Protein AF-A0A2T4X6C9-F1 (afdb_monomer_lite)

Structure (mmCIF, N/CA/C/O backbone):
data_AF-A0A2T4X6C9-F1
#
_entry.id   AF-A0A2T4X6C9-F1
#
loop_
_atom_site.group_PDB
_atom_site.id
_atom_site.type_symbol
_atom_site.label_atom_id
_atom_site.label_alt_id
_atom_site.label_comp_id
_atom_site.label_asym_id
_atom_site.label_entity_id
_atom_site.label_seq_id
_atom_site.pdbx_PDB_ins_code
_atom_site.Cartn_x
_atom_site.Cartn_y
_atom_site.Cartn_z
_atom_site.occupancy
_atom_site.B_iso_or_equiv
_atom_site.auth_seq_id
_atom_site.auth_comp_id
_atom_site.auth_asym_id
_atom_site.auth_atom_id
_atom_site.pdbx_PDB_model_num
ATOM 1 N N . MET A 1 1 ? 5.891 -18.327 -52.374 1.00 44.12 1 MET A N 1
ATOM 2 C CA . MET A 1 1 ? 6.873 -17.235 -52.208 1.00 44.12 1 MET A CA 1
ATOM 3 C C . MET A 1 1 ? 6.241 -16.130 -51.368 1.00 44.12 1 MET A C 1
ATOM 5 O O . MET A 1 1 ? 5.717 -15.180 -51.917 1.00 44.12 1 MET A O 1
ATOM 9 N N . TYR A 1 2 ? 6.255 -16.274 -50.042 1.00 36.16 2 TYR A N 1
ATOM 10 C CA . TYR A 1 2 ? 6.109 -15.143 -49.124 1.00 36.16 2 TYR A CA 1
ATOM 11 C C . TYR A 1 2 ? 7.250 -15.254 -48.118 1.00 36.16 2 TYR A C 1
ATOM 13 O O . TYR A 1 2 ? 7.226 -16.091 -47.221 1.00 36.16 2 TYR A O 1
ATOM 21 N N . GLN A 1 3 ? 8.292 -14.460 -48.351 1.00 45.91 3 GLN A N 1
ATOM 22 C CA . GLN A 1 3 ? 9.317 -14.164 -47.363 1.00 45.91 3 GLN A CA 1
ATOM 23 C C . GLN A 1 3 ? 8.969 -12.816 -46.731 1.00 45.91 3 GLN A C 1
ATOM 25 O O . GLN A 1 3 ? 8.927 -11.802 -47.420 1.00 45.91 3 GLN A O 1
ATOM 30 N N . SER A 1 4 ? 8.715 -12.802 -45.427 1.00 46.03 4 SER A N 1
ATOM 31 C CA . SER A 1 4 ? 9.509 -12.008 -44.479 1.00 46.03 4 SER A CA 1
ATOM 32 C C . SER A 1 4 ? 8.955 -12.200 -43.065 1.00 46.03 4 SER A C 1
ATOM 34 O O . SER A 1 4 ? 7.916 -11.674 -42.679 1.00 46.03 4 SER A O 1
ATOM 36 N N . LEU A 1 5 ? 9.675 -13.007 -42.289 1.00 49.41 5 LEU A N 1
ATOM 37 C CA . LEU A 1 5 ? 9.577 -13.071 -40.836 1.00 49.41 5 LEU A CA 1
ATOM 38 C C . LEU A 1 5 ? 10.107 -11.744 -40.271 1.00 49.41 5 LEU A C 1
ATOM 40 O O . LEU A 1 5 ? 11.320 -11.551 -40.206 1.00 49.41 5 LEU A O 1
ATOM 44 N N . SER A 1 6 ? 9.232 -10.815 -39.878 1.00 47.47 6 SER A N 1
ATOM 45 C CA . SER A 1 6 ? 9.663 -9.613 -39.157 1.00 47.47 6 SER A CA 1
ATOM 46 C C . SER A 1 6 ? 9.753 -9.910 -37.659 1.00 47.47 6 SER A C 1
ATOM 48 O O . SER A 1 6 ? 8.734 -10.001 -36.977 1.00 47.47 6 SER A O 1
ATOM 50 N N . SER A 1 7 ? 10.993 -10.082 -37.191 1.00 45.44 7 SER A N 1
ATOM 51 C CA . SER A 1 7 ? 11.466 -9.956 -35.804 1.00 45.44 7 SER A CA 1
ATOM 52 C C . SER A 1 7 ? 10.558 -10.551 -34.723 1.00 45.44 7 SER A C 1
ATOM 54 O O . SER A 1 7 ? 9.630 -9.908 -34.230 1.00 45.44 7 SER A O 1
ATOM 56 N N . SER A 1 8 ? 10.905 -11.768 -34.304 1.00 45.69 8 SER A N 1
ATOM 57 C CA . SER A 1 8 ? 10.469 -12.409 -33.065 1.00 45.69 8 SER A CA 1
ATOM 58 C C . SER A 1 8 ? 10.287 -11.396 -31.929 1.00 45.69 8 SER A C 1
ATOM 60 O O . SER A 1 8 ? 11.261 -10.854 -31.401 1.00 45.69 8 SER A O 1
ATOM 62 N N . LEU A 1 9 ? 9.032 -11.164 -31.538 1.00 49.84 9 LEU A N 1
ATOM 63 C CA . LEU A 1 9 ? 8.668 -10.542 -30.270 1.00 49.84 9 LEU A CA 1
ATOM 64 C C . LEU A 1 9 ? 9.179 -11.439 -29.141 1.00 49.84 9 LEU A C 1
ATOM 66 O O . LEU A 1 9 ? 8.428 -12.228 -28.573 1.00 49.84 9 LEU A O 1
ATOM 70 N N . GLN A 1 10 ? 10.455 -11.324 -28.789 1.00 55.47 10 GLN A N 1
ATOM 71 C CA . GLN A 1 10 ? 10.936 -11.849 -27.524 1.00 55.47 1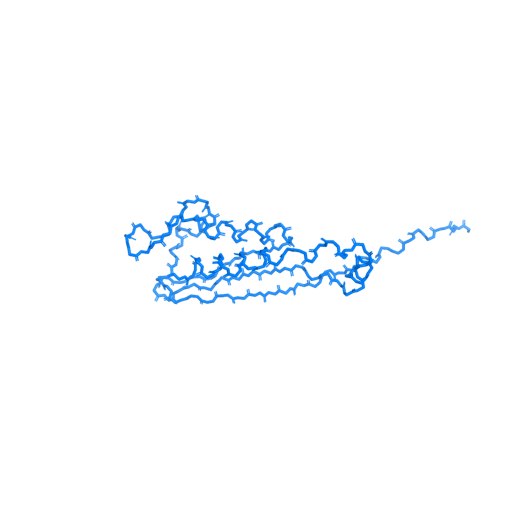0 GLN A CA 1
ATOM 72 C C . GLN A 1 10 ? 10.460 -10.868 -26.454 1.00 55.47 10 GLN A C 1
ATOM 74 O O . GLN A 1 10 ? 11.193 -10.006 -25.977 1.00 55.47 10 GLN A O 1
ATOM 79 N N . ARG A 1 11 ? 9.161 -10.944 -26.138 1.00 55.69 11 ARG A N 1
ATOM 80 C CA . ARG A 1 11 ? 8.616 -10.408 -24.896 1.00 55.69 11 ARG A CA 1
ATOM 81 C C . ARG A 1 11 ? 9.317 -11.178 -23.791 1.00 55.69 11 ARG A C 1
ATOM 83 O O . ARG A 1 11 ? 8.868 -12.255 -23.414 1.00 55.69 11 ARG A O 1
ATOM 90 N N . SER A 1 12 ? 10.444 -10.670 -23.315 1.00 58.69 12 SER A N 1
ATOM 91 C CA . SER A 1 12 ? 11.046 -11.186 -22.099 1.00 58.69 12 SER A CA 1
ATOM 92 C C . SER A 1 12 ? 10.010 -10.984 -20.997 1.00 58.69 12 SER A C 1
ATOM 94 O O . SER A 1 12 ? 9.715 -9.849 -20.621 1.00 58.69 12 SER A O 1
ATOM 96 N N . ALA A 1 13 ? 9.355 -12.067 -20.576 1.00 71.19 13 ALA A N 1
ATOM 97 C CA . ALA A 1 13 ? 8.349 -12.007 -19.532 1.00 71.19 13 ALA A CA 1
ATOM 98 C C . ALA A 1 13 ? 9.039 -11.499 -18.263 1.00 71.19 13 ALA A C 1
ATOM 100 O O . ALA A 1 13 ? 9.996 -12.107 -17.781 1.00 71.19 13 ALA A O 1
ATOM 101 N N . TYR A 1 14 ? 8.598 -10.350 -17.756 1.00 76.75 14 TYR A N 1
ATOM 102 C CA . TYR A 1 14 ? 9.037 -9.889 -16.448 1.00 76.75 14 TYR A CA 1
ATOM 103 C C . TYR A 1 14 ? 8.641 -10.941 -15.412 1.00 76.75 14 TYR A C 1
ATOM 105 O O . TYR A 1 14 ? 7.499 -11.406 -15.402 1.00 76.75 14 TYR A O 1
ATOM 113 N N . HIS A 1 15 ? 9.578 -11.306 -14.541 1.00 88.38 15 HIS A N 1
ATOM 114 C CA . HIS A 1 15 ? 9.248 -12.085 -13.353 1.00 88.38 15 HIS A CA 1
ATOM 115 C C . HIS A 1 15 ? 8.716 -11.135 -12.284 1.00 88.38 15 HIS A C 1
ATOM 117 O O . HIS A 1 15 ? 9.108 -9.974 -12.239 1.00 88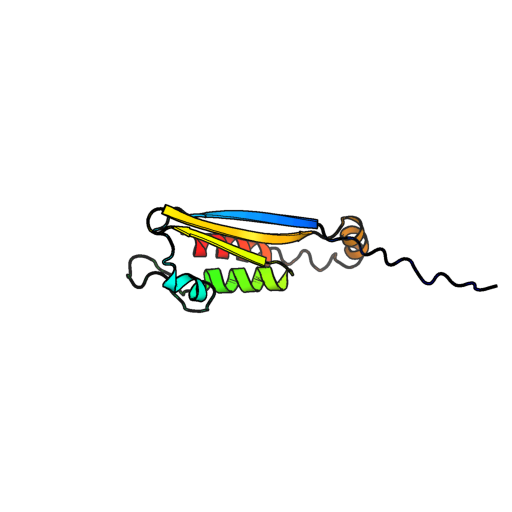.38 15 HIS A O 1
ATOM 123 N N . TRP A 1 16 ? 7.840 -11.613 -11.410 1.00 92.19 16 TRP A N 1
ATOM 124 C CA . TRP A 1 16 ? 7.357 -10.830 -10.276 1.00 92.19 16 TRP A CA 1
ATOM 125 C C . TRP A 1 16 ? 8.025 -11.321 -9.002 1.00 92.19 16 TRP A C 1
ATOM 127 O O . TRP A 1 16 ? 8.138 -12.527 -8.792 1.00 92.19 16 TRP A O 1
ATOM 137 N N . HIS A 1 17 ? 8.434 -10.396 -8.141 1.00 93.69 17 HIS A N 1
ATOM 138 C CA . HIS A 1 17 ? 8.857 -10.732 -6.787 1.00 93.69 17 HIS A CA 1
ATOM 139 C C . HIS A 1 17 ? 7.994 -9.997 -5.780 1.00 93.69 17 HIS A C 1
ATOM 141 O O . HIS A 1 17 ? 7.833 -8.780 -5.880 1.00 93.69 17 HIS A O 1
ATOM 147 N N . THR A 1 18 ? 7.445 -10.758 -4.838 1.00 95.00 18 THR A N 1
ATOM 148 C CA . THR A 1 18 ? 6.541 -10.273 -3.799 1.00 95.00 18 THR A CA 1
ATOM 149 C C . THR A 1 18 ? 7.290 -10.178 -2.481 1.00 95.00 18 THR A C 1
ATOM 151 O O . THR A 1 18 ? 7.979 -11.110 -2.079 1.00 95.00 18 THR A O 1
ATOM 154 N N . PHE A 1 19 ? 7.109 -9.059 -1.802 1.00 94.38 19 PHE A N 1
ATOM 155 C CA . PHE A 1 19 ? 7.609 -8.776 -0.470 1.00 94.38 19 PHE A CA 1
ATOM 156 C C . PHE A 1 19 ? 6.423 -8.649 0.485 1.00 94.38 19 PHE A C 1
ATOM 158 O O . PHE A 1 19 ? 5.338 -8.226 0.077 1.00 94.38 19 PHE A O 1
ATOM 165 N N . SER A 1 20 ? 6.647 -8.968 1.757 1.00 92.62 20 SER A N 1
ATOM 166 C CA . SER A 1 20 ? 5.674 -8.776 2.831 1.00 92.62 20 SER A CA 1
ATOM 167 C C . SER A 1 20 ? 6.315 -8.074 4.022 1.00 92.62 20 SER A C 1
ATOM 169 O O . SER A 1 20 ? 7.459 -8.368 4.375 1.00 92.62 20 SER A O 1
ATOM 171 N N . VAL A 1 21 ? 5.564 -7.185 4.661 1.00 87.62 21 VAL A N 1
ATOM 172 C CA . VAL A 1 21 ? 5.923 -6.522 5.915 1.00 87.62 21 VAL A CA 1
ATOM 173 C C . VAL A 1 21 ? 4.785 -6.749 6.894 1.00 87.62 21 VAL A C 1
ATOM 175 O O . VAL A 1 21 ? 3.651 -6.382 6.604 1.00 87.62 21 VAL A O 1
ATOM 178 N N . VAL A 1 22 ? 5.092 -7.379 8.022 1.00 87.56 22 VAL A N 1
ATOM 179 C CA . VAL A 1 22 ? 4.125 -7.652 9.087 1.00 87.56 22 VAL A CA 1
ATOM 180 C C . VAL A 1 22 ? 4.310 -6.599 10.170 1.00 87.56 22 VAL A C 1
ATOM 182 O O . VAL A 1 22 ? 5.424 -6.431 10.669 1.00 87.56 22 VAL A O 1
ATOM 185 N N . ASP A 1 23 ? 3.232 -5.915 10.531 1.00 83.25 23 ASP A N 1
ATOM 186 C CA . ASP A 1 23 ? 3.138 -5.134 11.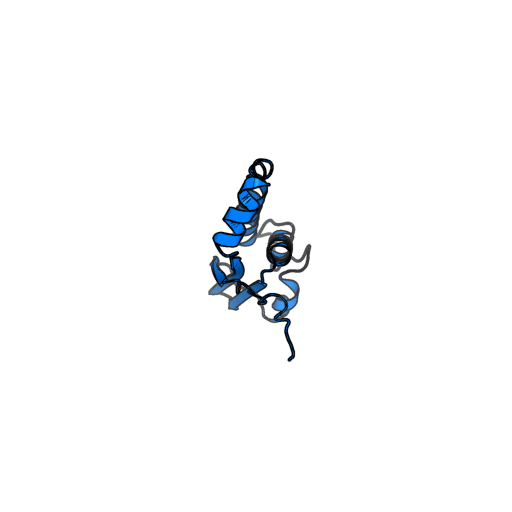756 1.00 83.25 23 ASP A CA 1
ATOM 187 C C . ASP A 1 23 ? 2.247 -5.838 12.781 1.00 83.25 23 ASP A C 1
ATOM 189 O O . ASP A 1 23 ? 1.401 -6.672 12.460 1.00 83.25 23 ASP A O 1
ATOM 193 N N . ASN A 1 24 ? 2.462 -5.487 14.039 1.00 83.38 24 ASN A N 1
ATOM 194 C CA . ASN A 1 24 ? 1.701 -5.944 15.193 1.00 83.38 24 ASN A CA 1
ATOM 195 C C . ASN A 1 24 ? 0.856 -4.805 15.788 1.00 83.38 24 ASN A C 1
ATOM 197 O O . ASN A 1 24 ? 0.631 -4.772 16.999 1.00 83.38 24 ASN A O 1
ATOM 201 N N . GLY A 1 25 ? 0.457 -3.836 14.958 1.00 80.12 25 GLY A N 1
ATOM 202 C CA . GLY A 1 25 ? -0.379 -2.716 15.369 1.00 80.12 25 GLY A CA 1
ATOM 203 C C . GLY A 1 25 ? -1.812 -3.148 15.683 1.00 80.12 25 GLY A C 1
ATOM 204 O O . GLY A 1 25 ? -2.156 -4.328 15.703 1.00 80.12 25 GLY A O 1
ATOM 205 N N . ILE A 1 26 ? -2.706 -2.182 15.889 1.00 83.50 26 ILE A N 1
ATOM 206 C CA . ILE A 1 26 ? -4.103 -2.484 16.241 1.00 83.50 26 ILE A CA 1
ATOM 207 C C . ILE A 1 26 ? -4.940 -2.993 15.056 1.00 83.50 26 ILE A C 1
ATOM 209 O O . ILE A 1 26 ? -6.121 -3.285 15.225 1.00 83.50 26 ILE A O 1
ATOM 213 N N . GLY A 1 27 ? -4.355 -3.097 13.863 1.00 85.31 27 GLY A N 1
ATOM 214 C CA . GLY A 1 27 ? -5.060 -3.435 12.629 1.00 85.31 27 GLY A CA 1
ATOM 215 C C . GLY A 1 27 ? -5.888 -2.277 12.057 1.00 85.31 27 GLY A C 1
ATOM 216 O O . GLY A 1 27 ? -6.017 -1.203 12.644 1.00 85.31 27 GLY A O 1
ATOM 217 N N . ILE A 1 28 ? -6.445 -2.502 10.870 1.00 86.62 28 ILE A N 1
ATOM 218 C CA . ILE A 1 28 ? -7.154 -1.510 10.062 1.00 86.62 28 ILE A CA 1
ATOM 219 C C . ILE A 1 28 ? -8.627 -1.923 9.962 1.00 86.62 28 ILE A C 1
ATOM 221 O O . ILE A 1 28 ? -8.920 -3.010 9.457 1.00 86.62 28 ILE A O 1
ATOM 225 N N . PRO A 1 29 ? -9.574 -1.070 10.396 1.00 86.38 29 PRO A N 1
ATOM 226 C CA . PRO A 1 29 ? -10.998 -1.323 10.213 1.00 86.38 29 PRO A CA 1
ATOM 227 C C . PRO A 1 29 ? -11.366 -1.407 8.729 1.00 86.38 29 PRO A C 1
ATOM 229 O O . PRO A 1 29 ? -10.867 -0.628 7.914 1.00 86.38 29 PRO A O 1
ATOM 232 N N . GLN A 1 30 ? -12.310 -2.285 8.386 1.00 85.38 30 GLN A N 1
ATOM 233 C CA . GLN A 1 30 ? -12.761 -2.490 7.003 1.00 85.38 30 GLN A CA 1
ATOM 234 C C . GLN A 1 30 ? -13.277 -1.198 6.339 1.00 85.38 30 GLN A C 1
ATOM 236 O O . GLN A 1 30 ? -13.092 -0.974 5.145 1.00 85.38 30 GLN A O 1
ATOM 241 N N . GLU A 1 31 ? -13.881 -0.308 7.125 1.00 85.38 31 GLU A N 1
ATOM 242 C CA . GLU A 1 31 ? -14.375 0.997 6.669 1.00 85.38 31 GLU A CA 1
ATOM 243 C C . GLU A 1 31 ? -13.247 1.932 6.210 1.00 85.38 31 GLU A C 1
ATOM 245 O O . GLU A 1 31 ? -13.449 2.796 5.357 1.00 85.38 31 GLU A O 1
ATOM 250 N N . GLN A 1 32 ? -12.037 1.745 6.739 1.00 83.44 32 GLN A N 1
ATOM 251 C CA . GLN A 1 32 ? -10.882 2.582 6.429 1.00 83.44 32 GLN A CA 1
ATOM 252 C C . GLN A 1 32 ? -9.995 1.997 5.327 1.00 83.44 32 GLN A C 1
ATOM 254 O O . GLN A 1 32 ? -9.089 2.683 4.851 1.00 83.44 32 GLN A O 1
ATOM 259 N N . THR A 1 33 ? -10.268 0.774 4.858 1.00 82.94 33 THR A N 1
ATOM 260 C CA . THR A 1 33 ? -9.454 0.064 3.858 1.00 82.94 33 THR A CA 1
ATOM 261 C C . THR A 1 33 ? -9.219 0.894 2.590 1.00 82.94 33 THR A C 1
ATOM 263 O O . THR A 1 33 ? -8.107 0.926 2.060 1.00 82.94 33 THR A O 1
ATOM 266 N N . ALA A 1 34 ? -10.235 1.629 2.127 1.00 83.12 34 ALA A N 1
ATOM 267 C CA . ALA A 1 34 ? -10.141 2.478 0.937 1.00 83.12 34 ALA A CA 1
ATOM 268 C C . ALA A 1 34 ? -9.256 3.726 1.134 1.00 83.12 34 ALA A C 1
ATOM 270 O O . ALA A 1 34 ? -8.737 4.286 0.164 1.00 83.12 34 ALA A O 1
ATOM 271 N N . ALA A 1 35 ? -9.073 4.164 2.381 1.00 85.38 35 ALA A N 1
ATOM 272 C CA . ALA A 1 35 ? -8.387 5.401 2.728 1.00 85.38 35 ALA A CA 1
ATOM 273 C C . ALA A 1 35 ? -6.908 5.196 3.108 1.00 85.38 35 ALA A C 1
ATOM 275 O O . ALA A 1 35 ? -6.148 6.159 3.092 1.00 85.38 35 ALA A O 1
ATOM 276 N N . VAL A 1 36 ? -6.471 3.955 3.363 1.00 87.25 36 VAL A N 1
ATOM 277 C CA . VAL A 1 36 ? -5.105 3.589 3.812 1.00 87.25 36 VAL A CA 1
ATOM 278 C C . VAL A 1 36 ? -3.982 4.212 2.978 1.00 87.25 36 VAL A C 1
ATOM 280 O O . VAL A 1 36 ? -2.946 4.605 3.508 1.00 87.25 36 VAL A O 1
ATOM 283 N N . PHE A 1 37 ? -4.175 4.328 1.663 1.00 88.69 37 PHE A N 1
ATOM 284 C CA . PHE A 1 37 ? -3.168 4.887 0.756 1.00 88.69 37 PHE A CA 1
ATOM 285 C C . PHE A 1 37 ? -3.434 6.340 0.339 1.00 88.69 37 PHE A C 1
ATOM 287 O O . PHE A 1 37 ? -2.763 6.852 -0.563 1.00 88.69 37 PHE A O 1
ATOM 294 N N . GLN A 1 38 ? -4.427 6.999 0.935 1.00 88.00 38 GLN A N 1
ATOM 295 C CA . GLN A 1 38 ? -4.690 8.413 0.693 1.00 88.00 38 GLN A CA 1
ATOM 296 C C . GLN A 1 38 ? -3.687 9.275 1.466 1.00 88.00 38 GLN A C 1
ATOM 298 O O . GLN A 1 38 ? -3.217 8.921 2.545 1.00 88.00 38 GLN A O 1
ATOM 303 N N . ARG A 1 39 ? -3.312 1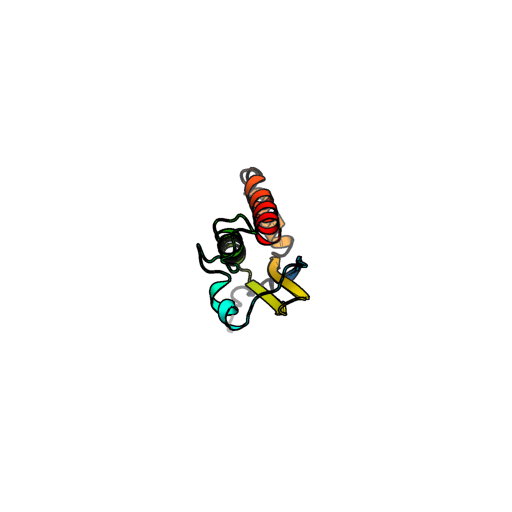0.414 0.880 1.00 86.19 39 ARG A N 1
ATOM 304 C CA . ARG A 1 39 ? -2.385 11.354 1.520 1.00 86.19 39 ARG A CA 1
ATOM 305 C C . ARG A 1 39 ? -3.081 12.053 2.679 1.00 86.19 39 ARG A C 1
ATOM 307 O O . ARG A 1 39 ? -4.227 12.459 2.529 1.00 86.19 39 ARG A O 1
ATOM 314 N N . PHE A 1 40 ? -2.344 12.254 3.769 1.00 81.38 40 PHE A N 1
ATOM 315 C CA . PHE A 1 40 ? -2.821 12.915 4.989 1.00 81.38 40 PHE A CA 1
ATOM 316 C C . PHE A 1 40 ? -3.920 12.148 5.735 1.00 81.38 40 PHE A C 1
ATOM 318 O O . PHE A 1 40 ? -4.468 12.660 6.708 1.00 81.38 40 PHE A O 1
ATOM 325 N N . THR A 1 41 ? -4.203 10.907 5.334 1.00 76.31 41 THR A N 1
ATOM 326 C CA . THR A 1 41 ? -5.080 10.020 6.093 1.00 76.31 41 THR A CA 1
ATOM 327 C C . THR A 1 41 ? -4.290 9.392 7.230 1.00 76.31 41 THR A C 1
ATOM 329 O O . THR A 1 41 ? -3.287 8.709 7.011 1.00 76.31 41 THR A O 1
ATOM 332 N N . ARG A 1 42 ? -4.756 9.620 8.458 1.00 75.44 42 ARG A N 1
ATOM 333 C CA . ARG A 1 42 ? -4.304 8.907 9.654 1.00 75.44 42 ARG A CA 1
ATOM 334 C C . ARG A 1 42 ? -5.371 7.876 9.995 1.00 75.4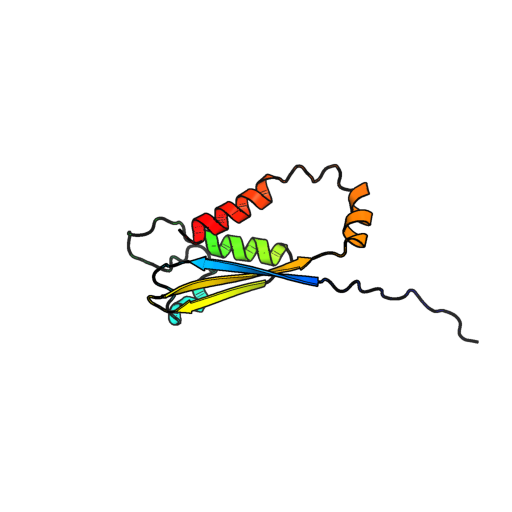4 42 ARG A C 1
ATOM 336 O O . ARG A 1 42 ? -6.534 8.236 10.134 1.00 75.44 42 ARG A O 1
ATOM 343 N N . LEU A 1 43 ? -4.975 6.610 10.102 1.00 69.62 43 LEU A N 1
ATOM 344 C CA . LEU A 1 43 ? -5.899 5.516 10.433 1.00 69.62 43 LEU A CA 1
ATOM 345 C C . LEU A 1 43 ? -6.279 5.506 11.922 1.00 69.62 43 LEU A C 1
ATOM 347 O O . LEU A 1 43 ? -7.289 4.925 12.322 1.00 69.62 43 LEU A O 1
ATOM 351 N N . HIS A 1 44 ? -5.486 6.199 12.742 1.00 66.56 44 HIS A N 1
ATOM 352 C CA . HIS A 1 44 ? -5.742 6.410 14.159 1.00 66.56 44 HIS A CA 1
ATOM 353 C C . HIS A 1 44 ? -5.762 7.911 14.441 1.00 66.56 44 HIS A C 1
ATOM 355 O O . HIS A 1 44 ? -4.802 8.630 14.156 1.00 66.56 44 HIS A O 1
ATOM 361 N N . THR A 1 45 ? -6.899 8.379 14.948 1.00 59.12 45 THR A N 1
ATOM 362 C CA . THR A 1 45 ? -7.140 9.779 15.322 1.00 59.12 45 THR A CA 1
ATOM 363 C C . THR A 1 45 ? -6.538 10.111 16.684 1.00 59.12 45 THR A C 1
ATOM 365 O O . THR A 1 45 ? -6.293 11.280 16.981 1.00 59.12 45 THR A O 1
ATOM 368 N N . ASP A 1 46 ? -6.279 9.086 17.496 1.00 55.88 46 ASP A N 1
ATOM 369 C CA . ASP A 1 46 ? -5.722 9.248 18.826 1.00 55.88 46 ASP A CA 1
ATOM 370 C C . ASP A 1 46 ? -4.257 9.664 18.741 1.00 55.88 46 ASP A C 1
ATOM 372 O O . ASP A 1 46 ? -3.450 9.118 17.986 1.00 55.88 46 ASP A O 1
ATOM 376 N N . ASN A 1 47 ? -3.904 10.644 19.567 1.00 57.09 47 ASN A N 1
ATOM 377 C CA . ASN A 1 47 ? -2.586 11.270 19.639 1.00 57.09 47 ASN A CA 1
ATOM 378 C C . ASN A 1 47 ? -1.466 10.318 20.127 1.00 57.09 47 ASN A C 1
ATOM 380 O O . ASN A 1 47 ? -0.399 10.779 20.516 1.00 57.09 47 ASN A O 1
ATOM 384 N N . GLN A 1 48 ? -1.725 9.006 20.161 1.00 57.25 48 GLN A N 1
ATOM 385 C CA . GLN A 1 48 ? -0.792 7.959 20.578 1.00 57.25 48 GLN A CA 1
ATOM 386 C C . GLN A 1 48 ? 0.267 7.638 19.517 1.00 57.25 48 GLN A C 1
ATOM 388 O O . GLN A 1 48 ? 1.330 7.143 19.879 1.00 57.25 48 GLN A O 1
ATOM 393 N N . TYR A 1 49 ? 0.008 7.939 18.239 1.00 61.56 49 TYR A N 1
ATOM 394 C CA . TYR A 1 49 ? 0.937 7.655 17.143 1.00 61.56 49 TYR A CA 1
ATOM 395 C C . TYR A 1 49 ? 1.247 8.924 16.344 1.00 61.56 49 TYR A C 1
ATOM 397 O O . TYR A 1 49 ? 0.369 9.507 15.692 1.00 61.56 49 TYR A O 1
ATOM 405 N N . ASP A 1 50 ? 2.507 9.353 16.406 1.00 59.25 50 ASP A N 1
ATOM 406 C CA . ASP A 1 50 ? 3.025 10.476 15.628 1.00 59.25 50 ASP A CA 1
ATOM 407 C C . ASP A 1 50 ? 3.095 10.112 14.139 1.00 59.25 50 ASP A C 1
ATOM 409 O O . ASP A 1 50 ? 3.558 9.038 13.761 1.00 59.25 50 ASP A O 1
ATOM 413 N N . GLY A 1 51 ? 2.652 11.014 13.259 1.00 68.25 51 GLY A N 1
ATOM 414 C CA . GLY A 1 51 ? 2.736 10.779 11.817 1.00 68.25 51 GLY A CA 1
ATOM 415 C C . GLY A 1 51 ? 1.896 11.727 10.966 1.00 68.25 51 GLY A C 1
ATOM 416 O O . GLY A 1 51 ? 0.782 12.104 11.318 1.00 68.25 51 GLY A O 1
ATOM 417 N N . SER A 1 52 ? 2.417 12.081 9.788 1.00 74.12 52 SER A N 1
ATOM 418 C CA . SER A 1 52 ? 1.764 12.995 8.836 1.00 74.12 52 SER A CA 1
ATOM 419 C C . SER A 1 52 ? 0.745 12.325 7.904 1.00 74.12 52 SER A C 1
ATOM 421 O O . SER A 1 52 ? 0.159 12.996 7.056 1.00 74.12 52 SER A O 1
ATOM 423 N N . GLY A 1 53 ? 0.566 11.001 7.992 1.00 78.25 53 GLY A N 1
ATOM 424 C CA . GLY A 1 53 ? -0.282 10.247 7.058 1.00 78.25 53 GLY A CA 1
ATOM 425 C C . GLY A 1 53 ? 0.263 10.204 5.621 1.00 78.25 53 GLY A C 1
ATOM 426 O O . GLY A 1 53 ? -0.494 10.045 4.666 1.00 78.25 53 GLY A O 1
ATOM 427 N N . LEU A 1 54 ? 1.574 10.399 5.427 1.00 84.00 54 LEU A N 1
ATOM 428 C CA . LEU A 1 54 ? 2.207 10.388 4.098 1.00 84.00 54 LEU A CA 1
ATOM 429 C C . LEU A 1 54 ? 2.937 9.082 3.764 1.00 84.00 54 LEU A C 1
ATOM 431 O O . LEU A 1 54 ? 3.201 8.835 2.586 1.00 84.00 54 LEU A O 1
ATOM 435 N N . GLY A 1 55 ? 3.264 8.253 4.761 1.00 84.94 55 GLY A N 1
ATOM 436 C CA . GLY A 1 55 ? 4.100 7.057 4.594 1.00 84.94 55 GLY A CA 1
ATOM 437 C C . GLY A 1 55 ? 3.541 6.078 3.561 1.00 84.94 55 GLY A C 1
ATOM 438 O O . GLY A 1 55 ? 4.140 5.879 2.505 1.00 84.94 55 GLY A O 1
ATOM 439 N N . LEU A 1 56 ? 2.346 5.536 3.809 1.00 87.94 56 LEU A N 1
ATOM 440 C CA . LEU A 1 56 ? 1.714 4.546 2.927 1.00 87.94 56 LEU A CA 1
ATOM 441 C C . LEU A 1 56 ? 1.368 5.107 1.544 1.00 87.94 56 LEU A C 1
ATOM 443 O O . LEU A 1 56 ? 1.587 4.436 0.533 1.00 87.94 56 LEU A O 1
ATOM 447 N N . ALA A 1 57 ? 0.910 6.358 1.471 1.00 89.25 57 ALA A N 1
ATOM 448 C CA . ALA A 1 57 ? 0.688 7.035 0.196 1.00 89.25 57 ALA A CA 1
ATOM 449 C C . ALA A 1 57 ? 1.988 7.144 -0.625 1.00 89.25 57 ALA A C 1
ATOM 451 O O . ALA A 1 57 ? 1.980 6.923 -1.837 1.00 89.25 57 ALA A O 1
ATOM 452 N N . THR A 1 58 ? 3.118 7.431 0.029 1.00 87.75 58 THR A N 1
ATOM 453 C CA . THR A 1 58 ? 4.440 7.487 -0.614 1.00 87.75 58 THR A CA 1
ATOM 454 C C . THR A 1 58 ? 4.890 6.104 -1.074 1.00 87.75 58 THR A C 1
ATOM 456 O O . THR A 1 58 ? 5.333 5.964 -2.214 1.00 87.75 58 THR A O 1
ATOM 459 N N . CYS A 1 59 ? 4.713 5.069 -0.245 1.00 89.56 59 CYS A N 1
ATOM 460 C CA . CYS A 1 59 ? 5.001 3.684 -0.622 1.00 89.56 59 CYS A CA 1
ATOM 461 C C . CYS A 1 59 ? 4.230 3.282 -1.884 1.00 89.56 59 CYS A C 1
ATOM 463 O O . CYS A 1 59 ? 4.844 2.832 -2.853 1.00 89.56 59 CYS A O 1
ATOM 465 N N . LYS A 1 60 ? 2.914 3.537 -1.928 1.00 91.06 60 LYS A N 1
ATOM 466 C CA . LYS A 1 60 ? 2.094 3.275 -3.119 1.00 91.06 60 LYS A CA 1
ATOM 467 C C . LYS A 1 60 ? 2.627 4.004 -4.348 1.00 91.06 60 LYS A C 1
ATOM 469 O O . LYS A 1 60 ? 2.753 3.392 -5.403 1.00 91.06 60 LYS A O 1
ATOM 474 N N . GLN A 1 61 ? 2.997 5.277 -4.216 1.00 90.75 61 GLN A N 1
ATOM 475 C CA . GLN A 1 61 ? 3.545 6.047 -5.335 1.00 90.75 61 GLN A CA 1
ATOM 476 C C . GLN A 1 61 ? 4.881 5.505 -5.846 1.00 90.75 61 GLN A C 1
ATOM 478 O O . GLN A 1 61 ? 5.078 5.438 -7.058 1.00 90.75 61 GLN A O 1
ATOM 483 N N . ILE A 1 62 ? 5.796 5.116 -4.954 1.00 89.62 62 ILE A N 1
ATOM 484 C CA . ILE A 1 62 ? 7.082 4.515 -5.335 1.00 89.62 62 ILE A CA 1
ATOM 485 C C . ILE A 1 62 ? 6.844 3.191 -6.065 1.00 89.62 62 ILE A C 1
ATOM 487 O O . ILE A 1 62 ? 7.348 3.006 -7.169 1.00 89.62 62 ILE A O 1
ATOM 491 N N . ILE A 1 63 ? 6.028 2.307 -5.490 1.00 91.56 63 ILE A N 1
ATOM 492 C CA . ILE A 1 63 ? 5.757 0.974 -6.040 1.00 91.56 63 ILE A CA 1
ATOM 493 C C . ILE A 1 63 ? 5.081 1.073 -7.410 1.00 91.56 63 ILE A C 1
ATOM 495 O O . ILE A 1 63 ? 5.538 0.440 -8.359 1.00 91.56 63 ILE A O 1
ATOM 499 N N . GLN A 1 64 ? 4.080 1.946 -7.561 1.00 91.81 64 GLN A N 1
ATOM 500 C CA . GLN A 1 64 ? 3.429 2.191 -8.851 1.00 91.81 64 GLN A CA 1
ATOM 501 C C . GLN A 1 64 ? 4.403 2.748 -9.899 1.00 91.81 64 GLN A C 1
ATOM 503 O O . GLN A 1 64 ? 4.371 2.329 -11.054 1.00 91.81 64 GLN A O 1
ATOM 508 N N . ARG A 1 65 ? 5.315 3.654 -9.515 1.00 89.12 65 ARG A N 1
ATOM 509 C CA . ARG A 1 65 ? 6.367 4.165 -10.418 1.00 89.12 65 ARG A CA 1
ATOM 510 C C . ARG A 1 65 ? 7.369 3.089 -10.832 1.00 89.12 65 ARG A C 1
ATOM 512 O O . ARG A 1 65 ? 7.941 3.185 -11.913 1.00 89.12 65 ARG A O 1
ATOM 519 N N . CYS A 1 66 ? 7.570 2.074 -9.999 1.00 88.62 66 CYS A N 1
ATOM 520 C CA . CYS A 1 66 ? 8.356 0.890 -10.329 1.00 88.62 66 CYS A CA 1
ATOM 521 C C . CYS A 1 66 ? 7.572 -0.147 -11.159 1.00 88.62 66 CYS A C 1
ATOM 523 O O . CYS A 1 66 ? 8.122 -1.202 -11.460 1.00 88.62 66 CYS A O 1
ATOM 525 N N . GLY A 1 67 ? 6.317 0.132 -11.535 1.00 89.50 67 GLY A N 1
ATOM 526 C CA . GLY A 1 67 ? 5.457 -0.801 -12.271 1.00 89.50 67 GLY A CA 1
ATOM 527 C C . GLY A 1 67 ? 4.920 -1.947 -11.412 1.00 89.50 67 GLY A C 1
ATOM 528 O O . GLY A 1 67 ? 4.578 -2.997 -11.947 1.00 89.50 67 GLY A O 1
ATOM 529 N N . GLY A 1 68 ? 4.915 -1.769 -10.091 1.00 92.88 68 GLY A N 1
ATOM 530 C CA . GLY A 1 68 ? 4.461 -2.747 -9.116 1.00 92.88 68 GLY A CA 1
ATOM 531 C C . GLY A 1 68 ? 3.066 -2.492 -8.557 1.00 92.88 68 GLY A C 1
ATOM 532 O O . GLY A 1 68 ? 2.449 -1.458 -8.815 1.00 92.88 68 GLY A O 1
ATOM 533 N N . ASP A 1 69 ? 2.638 -3.417 -7.700 1.00 94.88 69 ASP A N 1
ATOM 534 C CA . ASP A 1 69 ? 1.369 -3.364 -6.969 1.00 94.88 69 ASP A CA 1
ATOM 535 C C . ASP A 1 69 ? 1.611 -3.451 -5.460 1.00 94.88 69 ASP A C 1
ATOM 537 O O . ASP A 1 69 ? 2.561 -4.101 -5.026 1.00 94.88 69 ASP A O 1
ATOM 541 N N . ILE A 1 70 ? 0.738 -2.826 -4.667 1.00 93.44 70 ILE A N 1
ATOM 542 C CA . ILE A 1 70 ? 0.731 -2.882 -3.198 1.00 93.44 70 ILE A CA 1
ATOM 543 C C . ILE A 1 70 ? -0.688 -3.173 -2.697 1.00 93.44 70 ILE A C 1
ATOM 545 O O . ILE A 1 70 ? -1.654 -2.607 -3.212 1.00 93.44 70 ILE A O 1
ATOM 549 N N . TRP A 1 71 ? -0.807 -4.045 -1.702 1.00 94.69 71 TRP A N 1
ATOM 550 C CA . TRP A 1 71 ? -2.050 -4.414 -1.023 1.00 94.69 71 TRP A CA 1
ATOM 551 C C . TRP A 1 71 ? -1.752 -4.794 0.432 1.00 94.69 71 TRP A C 1
ATOM 553 O O . TRP A 1 71 ? -0.607 -4.704 0.877 1.00 94.69 71 TRP A O 1
ATOM 563 N N . PHE A 1 72 ? -2.771 -5.163 1.199 1.00 94.00 72 PHE A N 1
ATOM 564 C CA . PHE A 1 72 ? -2.601 -5.568 2.588 1.00 94.00 72 PHE A CA 1
ATOM 565 C C . PHE A 1 72 ? -3.726 -6.497 3.030 1.00 94.00 72 PHE A C 1
ATOM 567 O O . PHE A 1 72 ? -4.835 -6.403 2.507 1.00 94.00 72 PHE A O 1
ATOM 574 N N . ASP A 1 73 ? -3.427 -7.318 4.030 1.00 93.69 73 ASP A N 1
ATOM 575 C CA . ASP A 1 73 ? -4.394 -8.080 4.810 1.00 93.69 73 ASP A CA 1
ATOM 576 C C . ASP A 1 73 ? -4.321 -7.591 6.254 1.00 93.69 73 ASP A C 1
ATOM 578 O O . ASP A 1 73 ? -3.241 -7.534 6.841 1.00 93.69 73 ASP A O 1
ATOM 582 N N . SER A 1 74 ? -5.455 -7.195 6.825 1.00 90.44 74 SER A N 1
ATOM 583 C CA . SER A 1 74 ? -5.513 -6.643 8.178 1.00 90.44 74 SER A CA 1
ATOM 584 C C . SER A 1 74 ? -6.671 -7.229 8.959 1.00 90.44 74 SER A C 1
ATOM 586 O O . SER A 1 74 ? -7.749 -7.453 8.405 1.00 90.44 74 SER A O 1
ATOM 588 N N . GLN A 1 75 ? -6.464 -7.409 10.259 1.00 90.12 75 GLN A N 1
ATOM 589 C CA . GLN A 1 75 ? -7.528 -7.741 11.190 1.00 90.12 75 GLN A CA 1
ATOM 590 C C . GLN A 1 75 ? -7.401 -6.871 12.440 1.00 90.12 75 GLN A C 1
ATOM 592 O O . GLN A 1 75 ? -6.332 -6.759 13.043 1.00 90.12 75 GLN A O 1
ATOM 597 N N . LEU A 1 76 ? -8.520 -6.265 12.846 1.00 88.44 76 LEU A N 1
ATOM 598 C CA . LEU A 1 76 ? -8.573 -5.429 14.040 1.00 88.44 76 LEU A CA 1
ATOM 599 C C . LEU A 1 76 ? -8.130 -6.233 15.277 1.00 88.44 76 LEU A C 1
ATOM 601 O O . LEU A 1 76 ? -8.595 -7.348 15.511 1.00 88.44 76 LEU A O 1
ATOM 605 N N . GLY A 1 77 ? -7.209 -5.664 16.049 1.00 87.50 77 GLY A N 1
ATOM 606 C CA . GLY A 1 77 ? -6.577 -6.270 17.219 1.00 87.50 77 GLY A CA 1
ATOM 607 C C . GLY A 1 77 ? -5.478 -7.298 16.923 1.00 87.50 77 GLY A C 1
ATOM 608 O O . GLY A 1 77 ? -4.907 -7.820 17.873 1.00 87.50 77 GLY A O 1
ATOM 609 N N . GLN A 1 78 ? -5.185 -7.605 15.653 1.00 89.62 78 GLN A N 1
ATOM 610 C CA . GLN A 1 78 ? -4.190 -8.621 15.259 1.00 89.62 78 GLN A CA 1
ATOM 611 C C . GLN A 1 78 ? -3.026 -8.060 14.425 1.00 89.62 78 GLN A C 1
ATOM 613 O O . GLN A 1 78 ? -2.067 -8.781 14.159 1.00 89.62 78 GLN A O 1
ATOM 618 N N . GLY A 1 79 ? -3.098 -6.791 14.016 1.00 88.50 79 GLY A N 1
ATOM 619 C CA . GLY A 1 79 ? -2.099 -6.148 13.161 1.00 88.50 79 GLY A CA 1
ATOM 620 C C . GLY A 1 79 ? -2.438 -6.210 11.677 1.00 88.50 79 GLY A C 1
ATOM 621 O O . GLY A 1 79 ? -3.558 -6.547 11.272 1.00 88.50 79 GLY A O 1
ATOM 622 N N . THR A 1 80 ? -1.465 -5.829 10.855 1.00 89.06 80 THR A N 1
ATOM 623 C CA . THR A 1 80 ? -1.597 -5.819 9.396 1.00 89.06 80 THR A CA 1
ATOM 624 C C . THR A 1 80 ? -0.372 -6.433 8.737 1.00 89.06 80 THR A C 1
ATOM 626 O O . THR A 1 80 ? 0.762 -6.261 9.171 1.00 89.06 80 THR A O 1
ATOM 629 N N . THR A 1 81 ? -0.594 -7.155 7.643 1.00 92.44 81 THR A N 1
ATOM 630 C CA . THR A 1 81 ? 0.470 -7.542 6.721 1.00 92.44 81 THR A CA 1
ATOM 631 C C . THR A 1 81 ? 0.312 -6.770 5.427 1.00 92.44 81 THR A C 1
ATOM 633 O O . THR A 1 81 ? -0.683 -6.905 4.720 1.00 92.44 81 THR A O 1
ATOM 636 N N . PHE A 1 82 ? 1.313 -5.966 5.097 1.00 91.94 82 PHE A N 1
ATOM 637 C CA . PHE A 1 82 ? 1.392 -5.253 3.834 1.00 91.94 82 PHE A CA 1
ATOM 638 C C . PHE A 1 82 ? 2.208 -6.055 2.839 1.00 91.94 82 PHE A C 1
ATOM 640 O O . PHE A 1 82 ? 3.311 -6.510 3.137 1.00 91.94 82 PHE A O 1
ATOM 647 N N . TYR A 1 83 ? 1.692 -6.170 1.627 1.00 95.19 83 TYR A N 1
ATOM 648 C CA . TYR A 1 83 ? 2.331 -6.877 0.535 1.00 95.19 83 TYR A CA 1
ATOM 649 C C . TYR A 1 83 ? 2.589 -5.924 -0.612 1.00 95.19 83 TYR A C 1
ATOM 651 O O . TYR A 1 83 ? 1.768 -5.064 -0.926 1.00 95.19 83 TYR A O 1
ATOM 659 N N . PHE A 1 84 ? 3.706 -6.108 -1.296 1.00 94.81 84 PHE A N 1
ATOM 660 C CA . PHE A 1 84 ? 3.912 -5.462 -2.579 1.00 94.81 84 PHE A CA 1
ATOM 661 C C . PHE A 1 84 ? 4.730 -6.339 -3.502 1.00 94.81 84 PHE A C 1
ATOM 663 O O . PHE A 1 84 ? 5.558 -7.128 -3.054 1.00 94.81 84 PHE A O 1
ATOM 670 N N . ARG A 1 85 ? 4.527 -6.184 -4.806 1.00 94.06 85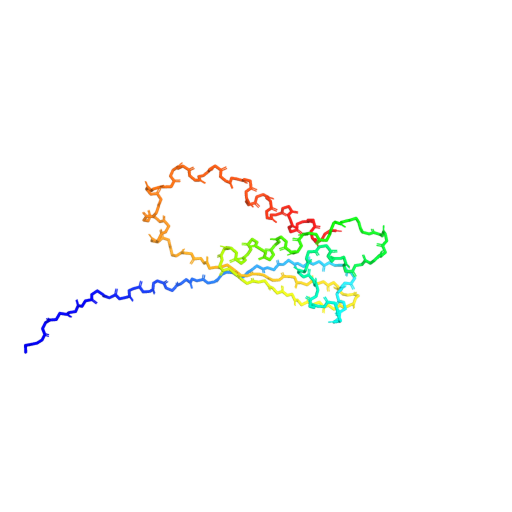 ARG A N 1
ATOM 671 C CA . ARG A 1 85 ? 5.314 -6.885 -5.818 1.00 94.06 85 ARG A CA 1
ATOM 672 C C . ARG A 1 85 ? 5.908 -5.924 -6.822 1.00 94.06 85 ARG A C 1
ATOM 674 O O . ARG A 1 85 ? 5.269 -4.940 -7.188 1.00 94.06 85 ARG A O 1
ATOM 681 N N . LEU A 1 86 ? 7.110 -6.236 -7.287 1.00 92.56 86 LEU A N 1
ATOM 682 C CA . LEU A 1 86 ? 7.811 -5.477 -8.318 1.00 92.56 86 LEU A CA 1
ATOM 683 C C . LEU A 1 86 ? 8.153 -6.385 -9.506 1.00 92.56 86 LEU A C 1
ATOM 685 O O . LEU A 1 86 ? 8.480 -7.560 -9.294 1.00 92.56 86 LEU A O 1
ATOM 689 N N . PRO A 1 87 ? 8.113 -5.861 -10.744 1.00 90.81 87 PRO A N 1
ATOM 690 C CA . PRO A 1 87 ? 8.623 -6.573 -11.901 1.00 90.81 87 PRO A CA 1
ATOM 691 C C . PRO A 1 87 ? 10.156 -6.601 -11.855 1.00 90.81 87 PRO A C 1
ATOM 693 O O . PRO A 1 87 ? 10.823 -5.574 -11.716 1.00 90.81 87 PRO A O 1
ATOM 696 N N . ILE A 1 88 ? 10.728 -7.788 -12.001 1.00 87.19 88 ILE A N 1
ATOM 697 C CA . ILE A 1 88 ? 12.161 -8.018 -12.123 1.00 87.19 88 ILE A CA 1
ATOM 698 C C . ILE A 1 88 ? 12.498 -8.101 -13.605 1.00 87.19 88 ILE A C 1
ATOM 700 O O . ILE A 1 88 ? 12.017 -8.977 -14.332 1.00 87.19 88 ILE A O 1
ATOM 704 N N . ALA A 1 89 ? 13.336 -7.165 -14.048 1.00 78.50 89 ALA A N 1
ATOM 705 C CA . ALA A 1 89 ? 13.906 -7.209 -15.381 1.00 78.50 89 ALA A CA 1
ATOM 706 C C . ALA A 1 89 ? 14.831 -8.435 -15.508 1.00 78.50 89 ALA A C 1
ATOM 708 O O . ALA A 1 89 ? 15.641 -8.673 -14.608 1.00 78.50 89 ALA A O 1
ATOM 709 N N . PRO A 1 90 ? 14.755 -9.178 -16.624 1.00 76.88 90 PRO A N 1
ATOM 710 C CA . PRO A 1 90 ? 15.732 -10.209 -16.947 1.00 76.88 90 PRO A CA 1
ATOM 711 C C . PRO A 1 90 ? 17.161 -9.660 -16.879 1.00 76.88 90 PRO A C 1
ATOM 713 O O . PRO A 1 90 ? 17.411 -8.504 -17.242 1.00 76.88 90 PRO A O 1
ATOM 716 N N . ILE A 1 91 ? 18.108 -10.488 -16.439 1.00 74.25 91 ILE A N 1
ATOM 717 C CA . ILE A 1 91 ? 19.521 -10.102 -16.313 1.00 74.25 91 ILE A CA 1
ATOM 718 C C . ILE A 1 91 ? 20.069 -9.601 -17.653 1.00 74.25 91 ILE A C 1
ATOM 720 O O . ILE A 1 91 ? 20.812 -8.623 -17.682 1.00 74.25 91 ILE A O 1
ATOM 724 N N . GLU A 1 92 ? 19.634 -10.179 -18.770 1.00 71.69 92 GLU A N 1
ATOM 725 C CA . GLU A 1 92 ? 20.028 -9.780 -20.121 1.00 71.69 92 GLU A CA 1
ATOM 726 C C . GLU A 1 92 ? 19.653 -8.317 -20.408 1.00 71.69 92 GLU A C 1
ATOM 728 O O . GLU A 1 92 ? 20.445 -7.564 -20.979 1.00 71.69 92 GLU A O 1
ATOM 733 N N . MET A 1 93 ? 18.479 -7.872 -19.941 1.00 70.06 93 MET A N 1
ATOM 734 C CA . MET A 1 93 ? 18.062 -6.471 -20.040 1.00 70.06 93 MET A CA 1
ATOM 735 C C . MET A 1 93 ? 18.887 -5.556 -19.133 1.00 70.06 93 MET A C 1
ATOM 737 O O . MET A 1 93 ? 19.152 -4.407 -19.497 1.00 70.06 93 MET A O 1
ATOM 741 N N . ILE A 1 94 ? 19.283 -6.027 -17.949 1.00 70.19 94 ILE A N 1
ATOM 742 C CA . ILE A 1 94 ? 20.115 -5.248 -17.025 1.00 70.19 94 ILE A CA 1
ATOM 743 C C . ILE A 1 94 ? 21.513 -5.060 -17.624 1.00 70.19 94 ILE A C 1
ATOM 745 O O . ILE A 1 94 ? 21.998 -3.930 -17.682 1.00 70.19 94 ILE A O 1
ATOM 749 N N . LEU A 1 95 ? 22.125 -6.132 -18.133 1.00 70.75 95 LEU A N 1
ATOM 750 C CA . LEU A 1 95 ? 23.462 -6.117 -18.728 1.00 70.75 95 LEU A CA 1
ATOM 751 C C . LEU A 1 95 ? 23.517 -5.276 -20.012 1.00 70.75 95 LEU A C 1
ATOM 753 O O . LEU A 1 95 ? 24.444 -4.485 -20.174 1.00 70.75 95 LEU A O 1
ATOM 757 N N . HIS A 1 96 ? 22.493 -5.343 -20.873 1.00 68.19 96 HIS A N 1
ATOM 758 C CA . HIS A 1 96 ? 22.410 -4.495 -22.070 1.00 68.19 96 HIS A CA 1
ATOM 759 C C . HIS A 1 96 ? 22.346 -2.992 -21.732 1.00 68.19 96 HIS A C 1
ATOM 761 O O . HIS A 1 96 ? 22.903 -2.155 -22.440 1.00 68.19 96 HIS A O 1
ATOM 767 N N . ASN A 1 97 ? 21.698 -2.635 -20.619 1.00 62.91 97 ASN A N 1
ATOM 768 C CA . ASN A 1 97 ? 21.571 -1.246 -20.173 1.00 62.91 97 ASN A CA 1
ATOM 769 C C . ASN A 1 97 ? 22.736 -0.769 -19.286 1.00 62.91 97 ASN A C 1
ATOM 771 O O . ASN A 1 97 ? 22.895 0.440 -19.095 1.00 62.91 97 ASN A O 1
ATOM 775 N N . ALA A 1 98 ? 23.555 -1.676 -18.744 1.00 61.97 98 ALA A N 1
ATOM 776 C CA . ALA A 1 98 ? 24.648 -1.348 -17.825 1.00 61.97 98 ALA A CA 1
ATOM 777 C C . ALA A 1 98 ? 25.729 -0.470 -18.482 1.00 61.97 98 ALA A C 1
ATOM 779 O O . ALA A 1 98 ? 26.204 0.479 -17.857 1.00 61.97 98 ALA A O 1
ATOM 780 N N . GLY A 1 99 ? 26.022 -0.683 -19.772 1.00 54.84 99 GLY A N 1
ATOM 781 C CA . GLY A 1 99 ? 26.960 0.145 -20.546 1.00 54.84 99 GLY A CA 1
ATOM 782 C C . GLY A 1 99 ? 26.541 1.616 -20.711 1.00 54.84 99 GLY A C 1
ATOM 783 O O . GLY A 1 99 ? 27.374 2.455 -21.030 1.00 54.84 99 GLY A O 1
ATOM 784 N N . LYS A 1 100 ? 25.268 1.957 -20.444 1.00 54.34 100 LYS A N 1
ATOM 785 C CA . LYS A 1 100 ? 24.727 3.331 -20.488 1.00 54.34 100 LYS A CA 1
ATOM 786 C C . LYS A 1 100 ? 24.475 3.940 -19.097 1.00 54.34 100 LYS A C 1
ATOM 788 O O . LYS A 1 100 ? 24.018 5.075 -19.006 1.00 54.34 100 LYS A O 1
ATOM 793 N N . ARG A 1 101 ? 24.730 3.200 -18.006 1.00 50.59 101 ARG A N 1
ATOM 794 C CA . ARG A 1 101 ? 24.246 3.515 -16.642 1.00 50.59 101 ARG A CA 1
ATOM 795 C C . ARG A 1 101 ? 25.325 3.753 -15.584 1.00 50.59 101 ARG A C 1
ATOM 797 O O . ARG A 1 101 ? 24.978 3.889 -14.411 1.00 50.59 101 ARG A O 1
ATOM 804 N N . ALA A 1 102 ? 26.596 3.898 -15.959 1.00 44.94 102 ALA A N 1
ATOM 805 C CA . ALA A 1 102 ? 27.648 4.286 -15.009 1.00 44.94 102 ALA A CA 1
ATOM 806 C C . ALA A 1 102 ? 27.364 5.632 -14.286 1.00 44.94 102 ALA A C 1
ATOM 808 O O . ALA A 1 102 ? 27.918 5.877 -13.221 1.00 44.94 102 ALA A O 1
ATOM 809 N N . SER A 1 103 ? 26.443 6.469 -14.789 1.00 43.38 103 SER A N 1
ATOM 810 C CA . SER A 1 103 ? 26.004 7.722 -14.147 1.00 43.38 103 SER A CA 1
ATOM 811 C C . SER A 1 103 ? 24.808 7.598 -13.183 1.00 43.38 103 SER A C 1
ATOM 813 O O . SER A 1 103 ? 24.477 8.566 -12.503 1.00 43.38 103 SER A O 1
ATOM 815 N N . LEU A 1 104 ? 24.141 6.439 -13.083 1.00 46.62 104 LEU A N 1
ATOM 816 C CA . LEU A 1 104 ? 22.885 6.293 -12.318 1.00 46.62 104 LEU A CA 1
ATOM 817 C C . LEU A 1 104 ? 23.045 5.608 -10.950 1.00 46.62 104 LEU A C 1
ATOM 819 O O . LEU A 1 104 ? 22.100 5.580 -10.161 1.00 46.62 104 LEU A O 1
ATOM 823 N N . ILE A 1 105 ? 24.254 5.149 -10.613 1.00 44.31 105 ILE A N 1
ATOM 824 C CA . ILE A 1 105 ? 24.594 4.552 -9.303 1.00 44.31 105 ILE A CA 1
ATOM 825 C C . ILE A 1 105 ? 24.725 5.635 -8.198 1.00 44.31 105 ILE A C 1
ATOM 827 O O . ILE A 1 105 ? 25.099 5.359 -7.064 1.00 44.31 105 ILE A O 1
ATOM 831 N N . SER A 1 106 ? 24.343 6.886 -8.480 1.00 38.28 106 SER A N 1
ATOM 832 C CA . SER A 1 106 ? 24.245 7.957 -7.475 1.00 38.28 106 SER A CA 1
ATOM 833 C C . SER A 1 106 ? 22.929 7.939 -6.669 1.00 38.28 106 SER A C 1
ATOM 835 O O . SER A 1 106 ? 22.831 8.612 -5.647 1.00 38.28 106 SER A O 1
ATOM 837 N N . LYS A 1 107 ? 21.927 7.121 -7.021 1.00 46.06 107 LYS A N 1
ATOM 838 C CA . LYS A 1 107 ? 20.618 7.099 -6.329 1.00 46.06 107 LYS A CA 1
ATOM 839 C C . LYS A 1 107 ? 20.539 6.158 -5.120 1.00 46.06 107 LYS A C 1
ATOM 841 O O . LYS A 1 107 ? 19.518 5.524 -4.865 1.00 46.06 107 LYS A O 1
ATOM 846 N N . LYS A 1 108 ? 21.598 6.107 -4.310 1.00 42.19 108 LYS A N 1
ATOM 847 C CA . LYS A 1 108 ? 21.617 5.380 -3.023 1.00 42.19 108 LYS A CA 1
ATOM 848 C C . LYS A 1 108 ? 20.540 5.895 -2.039 1.00 42.19 108 LYS A C 1
ATOM 850 O O . LYS A 1 108 ? 20.158 5.184 -1.114 1.00 42.19 108 LYS A O 1
ATOM 855 N N . GLN A 1 109 ? 20.021 7.109 -2.260 1.00 42.62 109 GLN A N 1
ATOM 856 C CA . GLN A 1 109 ? 18.958 7.731 -1.462 1.00 42.62 109 GLN A CA 1
ATOM 857 C C . GLN A 1 109 ? 17.546 7.193 -1.746 1.00 42.62 109 GLN A C 1
ATOM 859 O O . GLN A 1 109 ? 16.765 7.125 -0.802 1.00 42.62 109 GLN A O 1
ATOM 864 N N . ASP A 1 110 ? 17.222 6.743 -2.966 1.00 47.19 110 ASP A N 1
ATOM 865 C CA . ASP A 1 110 ? 15.853 6.309 -3.314 1.00 47.19 110 ASP A CA 1
ATOM 866 C C . ASP A 1 110 ? 15.485 4.984 -2.611 1.00 47.19 110 ASP A C 1
ATOM 868 O O . ASP A 1 110 ? 14.393 4.841 -2.062 1.00 47.19 110 ASP A O 1
ATOM 872 N N . GLY A 1 111 ? 16.433 4.043 -2.529 1.00 45.66 111 GLY A N 1
ATOM 873 C CA . GLY A 1 111 ? 16.260 2.799 -1.767 1.00 45.66 111 GLY A CA 1
ATOM 874 C C . GLY A 1 111 ? 16.233 3.028 -0.252 1.00 45.66 111 GLY A C 1
ATOM 875 O O . GLY A 1 111 ? 15.426 2.429 0.454 1.00 45.66 111 GLY A O 1
ATOM 876 N N . LEU A 1 112 ? 17.058 3.950 0.261 1.00 46.47 112 LEU A N 1
ATOM 877 C CA . LEU A 1 112 ? 17.057 4.305 1.682 1.00 46.47 112 LEU A CA 1
ATOM 878 C C . LEU A 1 112 ? 15.753 5.009 2.091 1.00 46.47 112 LEU A C 1
ATOM 880 O O . LEU A 1 112 ? 15.250 4.761 3.182 1.00 46.47 112 LEU A O 1
ATOM 884 N N . LEU A 1 113 ? 15.192 5.855 1.223 1.00 48.16 113 LEU A N 1
ATOM 885 C CA . LEU A 1 113 ? 13.880 6.479 1.409 1.00 48.16 113 LEU A CA 1
ATOM 886 C C . LEU A 1 113 ? 12.755 5.443 1.415 1.00 48.16 113 LEU A C 1
ATOM 888 O O . LEU A 1 113 ? 11.847 5.575 2.223 1.00 48.16 113 LEU A O 1
ATOM 892 N N . PHE A 1 114 ? 12.836 4.395 0.593 1.00 54.84 114 PHE A N 1
ATOM 893 C CA . PHE A 1 114 ? 11.863 3.302 0.599 1.00 54.84 114 PHE A CA 1
ATOM 894 C C . PHE A 1 114 ? 11.873 2.525 1.922 1.00 54.84 114 PHE A C 1
ATOM 896 O O . PHE A 1 114 ? 10.836 2.401 2.566 1.00 54.84 114 PHE A O 1
ATOM 903 N N . PHE A 1 115 ? 13.046 2.087 2.396 1.00 56.50 115 PHE A N 1
ATOM 904 C CA . PHE A 1 115 ? 13.149 1.400 3.691 1.00 56.50 115 PHE A CA 1
ATOM 905 C C . PHE A 1 115 ? 12.791 2.311 4.872 1.00 56.50 115 PHE A C 1
ATOM 907 O O . PHE A 1 115 ? 12.199 1.848 5.844 1.00 56.50 115 PHE A O 1
ATOM 914 N N . LYS A 1 116 ? 13.099 3.612 4.788 1.00 52.31 116 LYS A N 1
ATOM 915 C CA . LYS A 1 116 ? 12.670 4.602 5.787 1.00 52.31 116 LYS A CA 1
ATOM 916 C C . LYS A 1 116 ? 11.161 4.847 5.755 1.00 52.31 116 LYS A C 1
ATOM 918 O O . LYS A 1 116 ? 10.572 4.961 6.820 1.00 52.31 116 LYS A O 1
ATOM 923 N N . ALA A 1 117 ? 10.540 4.902 4.578 1.00 55.69 117 ALA A N 1
ATOM 924 C CA . ALA A 1 117 ? 9.096 5.069 4.424 1.00 55.69 117 ALA A CA 1
ATOM 925 C C . ALA A 1 117 ? 8.331 3.835 4.913 1.00 55.69 117 ALA A C 1
ATOM 927 O O . ALA A 1 117 ? 7.335 3.992 5.605 1.00 55.69 117 ALA A O 1
ATOM 928 N N . ILE A 1 118 ? 8.837 2.629 4.629 1.00 57.22 118 ILE A N 1
ATOM 929 C CA . ILE A 1 118 ? 8.328 1.378 5.206 1.00 57.22 118 ILE A CA 1
ATOM 930 C C . ILE A 1 118 ? 8.445 1.433 6.728 1.00 57.22 118 ILE A C 1
ATOM 932 O O . ILE A 1 118 ? 7.453 1.284 7.427 1.00 57.22 118 ILE A O 1
ATOM 936 N N . ARG A 1 119 ? 9.632 1.733 7.263 1.00 58.41 119 ARG A N 1
ATOM 937 C CA . ARG A 1 119 ? 9.834 1.785 8.715 1.00 58.41 119 ARG A CA 1
ATOM 938 C C . ARG A 1 119 ? 8.968 2.847 9.407 1.00 58.41 119 ARG A C 1
ATOM 940 O O . ARG A 1 119 ? 8.515 2.599 10.510 1.00 58.41 119 ARG A O 1
ATOM 947 N N . ALA A 1 120 ? 8.731 3.996 8.775 1.00 53.50 120 ALA A N 1
ATOM 948 C CA . ALA A 1 120 ? 7.876 5.061 9.307 1.00 53.50 120 ALA A CA 1
ATOM 949 C C . ALA A 1 120 ? 6.369 4.814 9.106 1.00 53.50 120 ALA A C 1
ATOM 951 O O . ALA A 1 120 ? 5.561 5.537 9.675 1.00 53.50 120 ALA A O 1
ATOM 952 N N . ALA A 1 121 ? 5.981 3.859 8.258 1.00 54.72 121 ALA A N 1
ATOM 953 C CA . ALA A 1 121 ? 4.584 3.481 8.054 1.00 54.72 121 ALA A CA 1
ATOM 954 C C . ALA A 1 121 ? 4.126 2.354 8.996 1.00 54.72 121 ALA A C 1
ATOM 956 O O . ALA A 1 121 ? 2.923 2.171 9.149 1.00 54.72 121 ALA A O 1
ATOM 957 N N . PHE A 1 122 ? 5.069 1.611 9.590 1.00 52.84 122 PHE A N 1
ATOM 958 C CA . PHE A 1 122 ? 4.818 0.385 10.365 1.00 52.84 122 PHE A CA 1
ATOM 959 C C . PHE A 1 122 ? 5.413 0.407 11.788 1.00 52.84 122 PHE A C 1
ATOM 961 O O . PHE A 1 122 ? 5.537 -0.645 12.411 1.00 52.84 122 PHE A O 1
ATOM 968 N N . MET A 1 123 ? 5.813 1.581 12.290 1.00 47.50 123 MET A N 1
ATOM 969 C CA . MET A 1 123 ? 6.170 1.848 13.695 1.00 47.50 123 MET A CA 1
ATOM 970 C C . MET A 1 123 ? 5.256 2.939 14.234 1.00 47.50 123 MET A C 1
ATOM 972 O O . MET A 1 123 ? 4.883 2.840 15.420 1.00 47.50 123 MET A O 1
#

Radius of gyration: 19.81 Å; chains: 1; bounding box: 42×30×73 Å

pLDDT: mean 72.85, std 18.13, range [36.16, 95.19]

Foldseek 3Di:
DDDDDDDDPPPVDFDKDKDKDWAQDQWADPVCQVVLLPFQDDSDPDPPADDRSCLNVVLQVLQVVQVKDKHKDIDGNGTIMIMMMGTDDDVVVVVVCVVVCPPPVPVPPVVVVNVVSVVSSRD

Secondary structure (DSSP, 8-state):
------------PPEEEEEEEEE-SS---GGGTTTTTSTT--S--STTS---S-HHHHHHHHHHHTT-EEEEEEETTTEEEEEEEEEEPPHHHHHHHHTT-TTTTT-HHHHHHHHHHHHHH--

Sequence (123 aa):
MYQSLSSSLQRSAYHWHTFSVVDNGIGIPQEQTAAVFQRFTRLHTDNQYDGSGLGLATCKQIIQRCGGDIWFDSQLGQGTTFYFRLPIAPIEMILHNAGKRASLISKKQDGLLFFKAIRAAFM